Protein AF-A0AAV0QZ50-F1 (afdb_monomer_lite)

Sequence (89 aa):
MLEMREHIGREKWIAIEKAKILRERLRWCYRVEGVNHHQKCRHLVEEYLESPCPLFFQLGTPSSSRGSGTTRRFGGFGFWLRRGELSAG

Structure (mmCIF, N/CA/C/O backbone):
data_AF-A0AAV0QZ50-F1
#
_entry.id   AF-A0AAV0QZ50-F1
#
loop_
_atom_site.group_PDB
_atom_site.id
_atom_site.type_symbol
_atom_site.label_atom_id
_atom_site.label_alt_id
_atom_site.label_comp_id
_atom_site.label_asym_id
_atom_site.label_entity_id
_atom_site.label_seq_id
_atom_site.pdbx_PDB_ins_code
_atom_site.Cartn_x
_atom_site.Cartn_y
_atom_site.Cartn_z
_atom_site.occupancy
_atom_site.B_iso_or_equiv
_atom_site.auth_seq_id
_atom_site.auth_comp_id
_atom_site.auth_asym_id
_atom_site.auth_atom_id
_atom_site.pdbx_PDB_model_num
ATOM 1 N N . MET A 1 1 ? 24.207 -7.779 -21.006 1.00 62.53 1 MET A N 1
ATOM 2 C CA . MET A 1 1 ? 23.804 -6.370 -20.737 1.00 62.53 1 MET A CA 1
ATOM 3 C C . MET A 1 1 ? 22.284 -6.167 -20.682 1.00 62.53 1 MET A C 1
ATOM 5 O O . MET A 1 1 ? 21.852 -5.330 -19.899 1.00 62.53 1 MET A O 1
ATOM 9 N N . LEU A 1 2 ? 21.466 -6.903 -21.453 1.00 77.00 2 LEU A N 1
ATOM 10 C CA . LEU A 1 2 ? 19.992 -6.831 -21.374 1.00 77.00 2 LEU A CA 1
ATOM 11 C C . LEU A 1 2 ? 19.417 -7.484 -20.104 1.00 77.00 2 LEU A C 1
ATOM 13 O O . LEU A 1 2 ? 18.585 -6.877 -19.440 1.00 77.00 2 LEU A O 1
ATOM 17 N N . GLU A 1 3 ? 19.945 -8.639 -19.700 1.00 81.25 3 GLU A N 1
ATOM 18 C CA . GLU A 1 3 ? 19.470 -9.394 -18.527 1.00 81.25 3 GLU A CA 1
ATOM 19 C C . GLU A 1 3 ? 19.472 -8.555 -17.239 1.00 81.25 3 GLU A C 1
ATOM 21 O O . GLU A 1 3 ? 18.481 -8.505 -16.516 1.00 81.25 3 GLU A O 1
ATOM 26 N N . MET A 1 4 ? 20.546 -7.797 -16.981 1.00 80.81 4 MET A N 1
ATOM 27 C CA . MET A 1 4 ? 20.636 -6.916 -15.809 1.00 80.81 4 MET A CA 1
ATOM 28 C C . MET A 1 4 ? 19.516 -5.861 -15.789 1.00 80.81 4 MET A C 1
ATOM 30 O O . MET A 1 4 ? 18.969 -5.556 -14.732 1.00 80.81 4 MET A O 1
ATOM 34 N N . ARG A 1 5 ? 19.132 -5.321 -16.954 1.00 80.88 5 ARG A N 1
ATOM 35 C CA . ARG A 1 5 ? 18.040 -4.338 -17.051 1.00 80.88 5 ARG A CA 1
ATOM 36 C C . ARG A 1 5 ? 16.686 -4.970 -16.744 1.00 80.88 5 ARG A C 1
ATOM 38 O O . ARG A 1 5 ? 15.866 -4.336 -16.084 1.00 80.88 5 ARG A O 1
ATOM 45 N N . GLU A 1 6 ? 16.468 -6.207 -17.175 1.00 85.62 6 GLU A N 1
ATOM 46 C CA . GLU A 1 6 ? 15.247 -6.961 -16.874 1.00 85.62 6 GLU A CA 1
ATOM 47 C C . GLU A 1 6 ? 15.147 -7.310 -15.388 1.00 85.62 6 GLU A C 1
ATOM 49 O O . GLU A 1 6 ? 14.079 -7.161 -14.794 1.00 85.62 6 GLU A O 1
ATOM 54 N N . HIS A 1 7 ? 16.258 -7.705 -14.761 1.00 87.69 7 HIS A N 1
ATOM 55 C CA . HIS A 1 7 ? 16.317 -7.938 -13.317 1.00 87.69 7 HIS A CA 1
ATOM 56 C C . HIS A 1 7 ? 15.970 -6.677 -12.523 1.00 87.69 7 HIS A C 1
ATOM 58 O O . HIS A 1 7 ? 15.065 -6.712 -11.691 1.00 87.69 7 HIS A O 1
ATOM 64 N N . ILE A 1 8 ? 16.589 -5.545 -12.860 1.00 87.69 8 ILE A N 1
ATOM 65 C CA . ILE A 1 8 ? 16.292 -4.253 -12.227 1.00 87.69 8 ILE A CA 1
ATOM 66 C C . ILE A 1 8 ? 14.824 -3.856 -12.448 1.00 87.69 8 ILE A C 1
ATOM 68 O O . ILE A 1 8 ? 14.173 -3.327 -11.546 1.00 87.69 8 ILE A O 1
ATOM 72 N N . GLY A 1 9 ? 14.281 -4.107 -13.642 1.00 86.50 9 GLY A N 1
ATOM 73 C CA . GLY A 1 9 ? 12.868 -3.8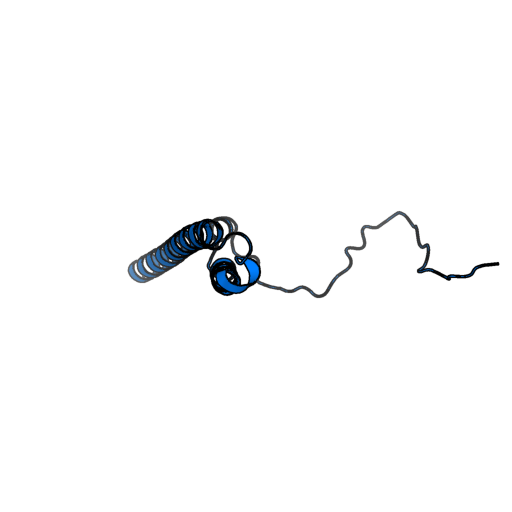85 -13.941 1.00 86.50 9 GLY A CA 1
ATOM 74 C C . GLY A 1 9 ? 11.960 -4.691 -13.015 1.00 86.50 9 GLY A C 1
ATOM 75 O O . GLY A 1 9 ? 11.072 -4.122 -12.382 1.00 86.50 9 GLY A O 1
ATOM 76 N N . ARG A 1 10 ? 12.215 -5.997 -12.881 1.00 90.56 10 ARG A N 1
ATOM 77 C 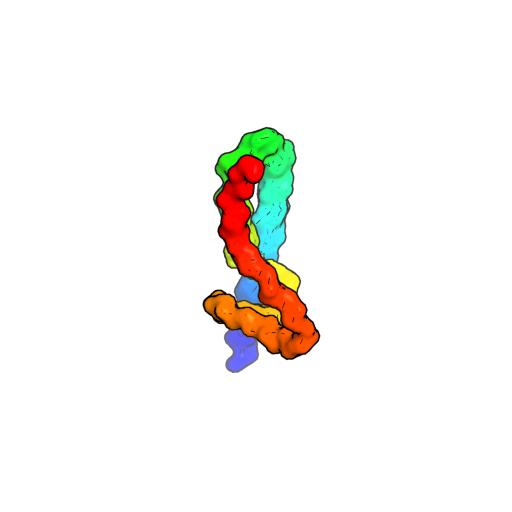CA . ARG A 1 10 ? 11.451 -6.894 -12.000 1.00 90.56 10 ARG A CA 1
ATOM 78 C C . ARG A 1 10 ? 11.487 -6.442 -10.543 1.00 90.56 10 ARG A C 1
ATOM 80 O O . ARG A 1 10 ? 10.437 -6.374 -9.916 1.00 90.56 10 ARG A O 1
ATOM 87 N N . GLU A 1 11 ? 12.648 -6.072 -10.015 1.00 89.56 11 GLU A N 1
ATOM 88 C CA . GLU A 1 11 ? 12.781 -5.600 -8.627 1.00 89.56 11 GLU A CA 1
ATOM 89 C C . GLU A 1 11 ? 11.984 -4.320 -8.360 1.00 89.56 11 GLU A C 1
ATOM 91 O O . GLU A 1 11 ? 11.310 -4.202 -7.334 1.00 89.56 11 GLU A O 1
ATOM 96 N N . LYS A 1 12 ? 11.987 -3.386 -9.316 1.00 85.81 12 LYS A N 1
ATOM 97 C CA . LYS A 1 12 ? 11.182 -2.160 -9.243 1.00 85.81 12 LYS A CA 1
ATOM 98 C C . LYS A 1 12 ? 9.686 -2.469 -9.224 1.00 85.81 12 LYS A C 1
ATOM 100 O O . LYS A 1 12 ? 8.959 -1.906 -8.409 1.00 85.81 12 LYS A O 1
ATOM 105 N N . TRP A 1 13 ? 9.234 -3.397 -10.066 1.00 88.94 13 TRP A N 1
ATOM 106 C CA . TRP A 1 13 ? 7.844 -3.860 -10.058 1.00 88.94 13 TRP A CA 1
ATOM 107 C C . TRP A 1 13 ? 7.472 -4.562 -8.750 1.00 88.94 13 TRP A C 1
ATOM 109 O O . TRP A 1 13 ? 6.411 -4.282 -8.196 1.00 88.94 13 TRP A O 1
ATOM 119 N N . ILE A 1 14 ? 8.361 -5.398 -8.204 1.00 92.00 14 ILE A N 1
ATOM 120 C CA . ILE A 1 14 ? 8.168 -6.045 -6.898 1.00 92.00 14 ILE A CA 1
ATOM 121 C C . ILE A 1 14 ? 8.007 -4.992 -5.795 1.00 92.00 14 ILE A C 1
ATOM 123 O O . ILE A 1 14 ? 7.134 -5.127 -4.940 1.00 92.00 14 ILE A O 1
ATOM 127 N N . ALA A 1 15 ? 8.811 -3.928 -5.808 1.00 89.75 15 ALA A N 1
ATOM 128 C CA . ALA A 1 15 ? 8.716 -2.863 -4.815 1.00 89.75 15 ALA A CA 1
ATOM 129 C C . ALA A 1 15 ? 7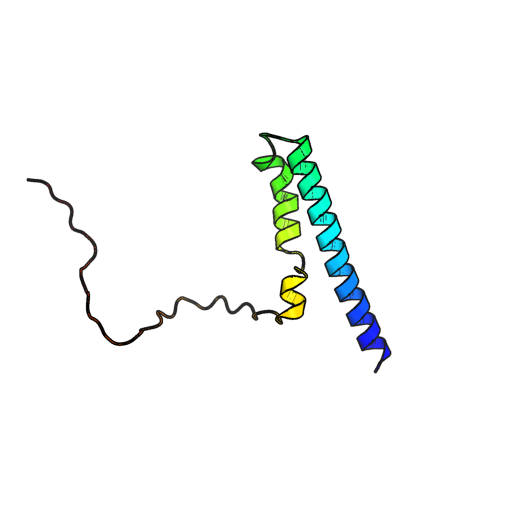.386 -2.088 -4.904 1.00 89.75 15 ALA A C 1
ATOM 131 O O . ALA A 1 15 ? 6.781 -1.783 -3.875 1.00 89.75 15 ALA A O 1
ATOM 132 N N . ILE A 1 16 ? 6.886 -1.838 -6.119 1.00 90.00 16 ILE A N 1
ATOM 133 C CA . ILE A 1 16 ? 5.566 -1.225 -6.342 1.00 90.00 16 ILE A CA 1
ATOM 134 C C . ILE A 1 16 ? 4.449 -2.134 -5.817 1.00 90.00 16 ILE A C 1
ATOM 136 O O . ILE A 1 16 ? 3.519 -1.660 -5.161 1.00 90.00 16 ILE A O 1
ATOM 140 N N . GLU A 1 17 ? 4.527 -3.436 -6.087 1.00 92.06 17 GLU A N 1
ATOM 141 C CA . GLU A 1 17 ? 3.500 -4.381 -5.646 1.00 92.06 17 GLU A CA 1
ATOM 142 C C . GLU A 1 17 ? 3.482 -4.519 -4.118 1.00 92.06 17 GLU A C 1
ATOM 144 O O . GLU A 1 17 ? 2.413 -4.507 -3.507 1.00 92.06 17 GLU A O 1
ATOM 149 N N . LYS A 1 18 ? 4.656 -4.513 -3.474 1.00 91.88 18 LYS A N 1
ATOM 150 C CA . LYS A 1 18 ? 4.771 -4.436 -2.008 1.00 91.88 18 LYS A CA 1
ATOM 151 C C . LYS A 1 18 ? 4.074 -3.194 -1.442 1.00 91.88 18 LYS A C 1
ATOM 153 O O . LYS A 1 18 ? 3.317 -3.309 -0.480 1.00 91.88 18 LYS A O 1
ATOM 158 N N . ALA A 1 19 ? 4.253 -2.027 -2.063 1.00 92.31 19 ALA A N 1
ATOM 159 C CA . ALA A 1 19 ? 3.582 -0.796 -1.639 1.00 92.31 19 ALA A CA 1
ATOM 160 C C . ALA A 1 19 ? 2.045 -0.886 -1.757 1.00 92.31 19 ALA A C 1
ATOM 162 O O . ALA A 1 19 ? 1.319 -0.353 -0.912 1.00 92.31 19 ALA A O 1
ATOM 163 N N . LYS A 1 20 ? 1.519 -1.587 -2.774 1.00 91.38 20 LYS A N 1
ATOM 164 C CA . LYS A 1 20 ? 0.071 -1.838 -2.907 1.00 91.38 20 LYS A CA 1
ATOM 165 C C . LYS A 1 20 ? -0.460 -2.725 -1.781 1.00 91.38 20 LYS A C 1
ATOM 167 O O . LYS A 1 20 ? -1.492 -2.392 -1.200 1.00 91.38 20 LYS A O 1
ATOM 172 N N . ILE A 1 21 ? 0.263 -3.793 -1.438 1.00 94.81 21 ILE A N 1
ATOM 173 C CA . ILE A 1 21 ? -0.094 -4.689 -0.327 1.00 94.81 21 ILE A CA 1
ATOM 174 C C . ILE A 1 21 ? -0.138 -3.909 0.993 1.00 94.81 21 ILE A C 1
ATOM 176 O O . ILE A 1 21 ? -1.110 -4.009 1.743 1.00 94.81 21 ILE A O 1
ATOM 180 N N . LEU A 1 22 ? 0.876 -3.077 1.260 1.00 94.38 22 LEU A N 1
ATOM 181 C CA . LEU A 1 22 ? 0.911 -2.230 2.455 1.00 94.38 22 LEU A CA 1
ATOM 182 C C . LEU A 1 22 ? -0.294 -1.291 2.516 1.00 94.38 22 LEU A C 1
ATOM 184 O O . LEU A 1 22 ? -0.937 -1.200 3.559 1.00 94.38 22 LEU A O 1
ATOM 188 N N . ARG A 1 23 ? -0.668 -0.657 1.399 1.00 93.12 23 ARG A N 1
ATOM 189 C CA . ARG A 1 23 ? -1.853 0.214 1.323 1.00 93.12 23 ARG A CA 1
ATOM 190 C C . ARG A 1 23 ? -3.142 -0.520 1.694 1.00 93.12 23 ARG A C 1
ATOM 192 O O . ARG A 1 23 ? -3.993 0.043 2.386 1.00 93.12 23 ARG A O 1
ATOM 199 N N . GLU A 1 24 ? -3.309 -1.751 1.226 1.00 94.62 24 GLU A N 1
ATOM 200 C CA . GLU A 1 24 ? -4.490 -2.558 1.526 1.00 94.62 24 GLU A CA 1
ATOM 201 C C . GLU A 1 24 ? -4.528 -2.980 2.998 1.00 94.62 24 GLU A C 1
ATOM 203 O O . GLU A 1 24 ? -5.552 -2.805 3.667 1.00 94.62 24 GLU A O 1
ATOM 208 N N . ARG A 1 25 ? -3.388 -3.416 3.543 1.00 94.75 25 ARG A N 1
ATOM 209 C CA . ARG A 1 25 ? -3.244 -3.740 4.968 1.00 94.75 25 ARG A CA 1
ATOM 210 C C . ARG A 1 25 ? -3.517 -2.534 5.861 1.00 94.75 25 ARG A C 1
ATOM 212 O O . ARG A 1 25 ? -4.168 -2.661 6.895 1.00 94.75 25 ARG A O 1
ATOM 219 N N . LEU A 1 26 ? -3.070 -1.356 5.440 1.00 94.56 26 LEU A N 1
ATOM 220 C CA . LEU A 1 26 ? -3.321 -0.096 6.124 1.00 94.56 26 LEU A CA 1
ATOM 221 C C . LEU A 1 26 ? -4.817 0.218 6.137 1.00 94.56 26 LEU A C 1
ATOM 223 O O . LEU A 1 26 ? -5.389 0.418 7.204 1.00 94.56 26 LEU A O 1
ATOM 227 N N . ARG A 1 27 ? -5.487 0.157 4.979 1.00 94.19 27 ARG A N 1
ATOM 228 C CA . ARG A 1 27 ? -6.947 0.334 4.879 1.00 94.19 27 ARG A CA 1
ATOM 229 C C . ARG A 1 27 ? -7.701 -0.629 5.797 1.00 94.19 27 ARG A C 1
ATOM 231 O O . ARG A 1 27 ? -8.677 -0.225 6.428 1.00 94.19 27 ARG A O 1
ATOM 238 N N . TRP A 1 28 ? -7.258 -1.880 5.877 1.00 95.62 28 TRP A N 1
ATOM 239 C CA . TRP A 1 28 ? -7.835 -2.865 6.786 1.00 95.62 28 TRP A CA 1
ATOM 240 C C . TRP A 1 28 ? -7.596 -2.500 8.257 1.00 95.62 28 TRP A C 1
ATOM 242 O O . TRP A 1 28 ? -8.546 -2.495 9.032 1.00 95.62 28 TRP A O 1
ATOM 252 N N . CYS A 1 29 ? -6.377 -2.095 8.627 1.00 95.25 29 CYS A N 1
ATOM 253 C CA . CYS A 1 29 ? -6.044 -1.666 9.988 1.00 95.25 29 CYS A CA 1
ATOM 254 C C . CYS A 1 29 ? -6.929 -0.499 10.451 1.00 95.25 29 CYS A C 1
ATOM 256 O O . CYS A 1 29 ? -7.513 -0.557 11.530 1.00 95.25 29 CYS A O 1
ATOM 258 N N . TYR A 1 30 ? -7.121 0.513 9.597 1.00 94.75 30 TYR A N 1
ATOM 259 C CA . TYR A 1 30 ? -8.030 1.630 9.880 1.00 94.75 30 TYR A CA 1
ATOM 260 C C . TYR A 1 30 ? -9.485 1.176 10.062 1.00 94.75 30 TYR A C 1
ATOM 262 O O . TYR A 1 30 ? -10.196 1.721 10.902 1.00 94.75 30 TYR A O 1
ATOM 270 N N . ARG A 1 31 ? -9.934 0.169 9.299 1.00 93.62 31 ARG A N 1
ATOM 271 C CA . ARG A 1 31 ? -11.293 -0.379 9.412 1.00 93.62 31 ARG A CA 1
ATOM 272 C C . ARG A 1 31 ? -11.501 -1.169 10.707 1.00 93.62 31 ARG A C 1
ATOM 274 O O . ARG A 1 31 ? -12.587 -1.102 11.267 1.00 93.62 31 ARG A O 1
ATOM 281 N N . VAL A 1 32 ? -10.498 -1.923 11.151 1.00 95.25 32 VAL A N 1
ATOM 282 C CA . VAL A 1 32 ? -10.601 -2.807 12.323 1.00 95.25 32 VAL A CA 1
ATOM 283 C C . VAL A 1 32 ? -10.399 -2.053 13.633 1.00 95.25 32 VAL A C 1
ATOM 285 O O . VAL A 1 32 ? -11.157 -2.257 14.574 1.00 95.25 32 VAL A O 1
ATOM 288 N N . GLU A 1 33 ? -9.393 -1.182 13.705 1.00 92.50 33 GLU A N 1
ATOM 289 C CA . GLU A 1 33 ? -8.999 -0.539 14.966 1.00 92.50 33 GLU A CA 1
ATOM 290 C C . GLU A 1 33 ? -9.856 0.680 15.330 1.00 92.50 33 GLU A C 1
ATOM 292 O O . GLU A 1 33 ? -9.873 1.094 16.493 1.00 92.50 33 GLU A O 1
ATOM 297 N N . GLY A 1 34 ? -10.566 1.269 14.360 1.00 88.38 34 GLY A N 1
ATOM 298 C CA . GLY A 1 34 ? -11.412 2.439 14.588 1.00 88.38 34 GLY A CA 1
ATOM 299 C C . GLY A 1 34 ? -10.626 3.555 15.276 1.00 88.38 34 GLY A C 1
ATOM 300 O O . GLY A 1 34 ? -9.608 4.002 14.764 1.00 88.38 34 GLY A O 1
ATOM 301 N N . VAL A 1 35 ? -11.042 3.966 16.474 1.00 89.44 35 VAL A N 1
ATOM 302 C CA . VAL A 1 35 ? -10.416 5.070 17.228 1.00 89.44 35 VAL A CA 1
ATOM 303 C C . VAL A 1 35 ? -8.945 4.793 17.601 1.00 89.44 35 VAL A C 1
ATOM 305 O O . VAL A 1 35 ? -8.160 5.728 17.743 1.00 89.44 35 VAL A O 1
ATOM 308 N N . ASN A 1 36 ? -8.520 3.527 17.707 1.00 91.81 36 ASN A N 1
ATOM 309 C CA . ASN A 1 36 ? -7.151 3.179 18.118 1.00 91.81 36 ASN A CA 1
ATOM 310 C C . ASN A 1 36 ? -6.134 3.122 16.957 1.00 91.81 36 ASN A C 1
ATOM 312 O O . ASN A 1 36 ? -4.979 2.713 17.134 1.00 91.81 36 ASN A O 1
ATOM 316 N N . HIS A 1 37 ? -6.527 3.545 15.751 1.00 89.12 37 HIS A N 1
ATOM 317 C CA . HIS A 1 37 ? -5.653 3.492 14.577 1.00 89.12 37 HIS A CA 1
ATOM 318 C C . HIS A 1 37 ? -4.366 4.324 14.748 1.00 89.12 37 HIS A C 1
ATOM 320 O O . HIS A 1 37 ? -3.345 4.017 14.134 1.00 89.12 37 HIS A O 1
ATOM 326 N N . HIS A 1 38 ? -4.382 5.359 15.595 1.00 87.06 38 HIS A N 1
ATOM 327 C CA . HIS A 1 38 ? -3.244 6.256 15.812 1.00 87.06 38 HIS A CA 1
ATOM 328 C C . HIS A 1 38 ? -2.023 5.563 16.423 1.00 87.06 38 HIS A C 1
ATOM 330 O O . HIS A 1 38 ? -0.894 5.903 16.079 1.00 87.06 38 HIS A O 1
ATOM 336 N N . GLN A 1 39 ? -2.236 4.603 17.323 1.00 90.31 39 GLN A N 1
ATOM 337 C CA . GLN A 1 39 ? -1.143 3.888 17.983 1.00 90.31 39 GLN A CA 1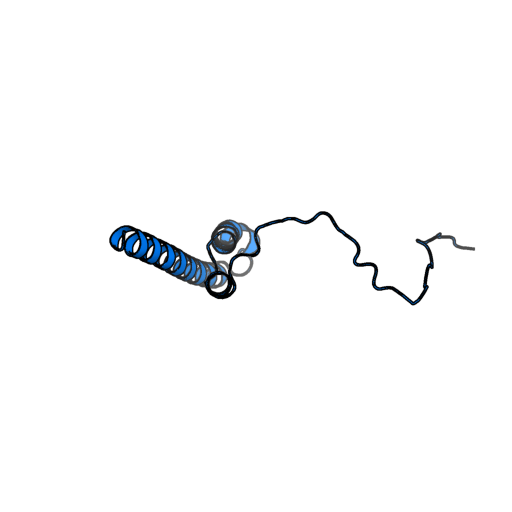
ATOM 338 C C . GLN A 1 39 ? -0.793 2.617 17.218 1.00 90.31 39 GLN A C 1
ATOM 340 O O . GLN A 1 39 ? 0.374 2.351 16.935 1.00 90.31 39 GLN A O 1
ATOM 345 N N . LYS A 1 40 ? -1.816 1.851 16.830 1.00 90.00 40 LYS A N 1
ATOM 346 C CA . LYS A 1 40 ? -1.611 0.534 16.234 1.00 90.00 40 LYS A CA 1
ATOM 347 C C . LYS A 1 40 ? -1.278 0.572 14.750 1.00 90.00 40 LYS A C 1
ATOM 349 O O . LYS A 1 40 ? -0.447 -0.217 14.331 1.00 90.00 40 LYS A O 1
ATOM 354 N N . CYS A 1 41 ? -1.838 1.481 13.949 1.00 94.31 41 CYS A N 1
ATOM 355 C CA . CYS A 1 41 ? -1.565 1.512 12.504 1.00 94.31 41 CYS A CA 1
ATOM 356 C C . CYS A 1 41 ? -0.345 2.372 12.126 1.00 94.31 41 CYS A C 1
ATOM 358 O O . CYS A 1 41 ? 0.023 2.413 10.954 1.00 94.31 41 CYS A O 1
ATOM 360 N N . ARG A 1 42 ? 0.304 3.047 13.087 1.00 92.50 42 ARG A N 1
ATOM 361 C CA . ARG A 1 42 ? 1.421 3.974 12.835 1.00 92.50 42 ARG A CA 1
ATOM 362 C C . ARG A 1 42 ? 2.604 3.324 12.115 1.00 92.50 42 ARG A C 1
ATOM 364 O O . ARG A 1 42 ? 3.083 3.878 11.135 1.00 92.50 42 ARG A O 1
ATOM 371 N N . HIS A 1 43 ? 3.026 2.144 12.561 1.00 92.44 43 HIS A N 1
ATOM 372 C CA . HIS A 1 43 ? 4.154 1.431 11.953 1.00 92.44 43 HIS A CA 1
ATOM 373 C C . HIS A 1 43 ? 3.886 1.071 10.481 1.00 92.44 43 HIS A C 1
ATOM 375 O O . HIS A 1 43 ? 4.766 1.212 9.642 1.00 92.44 43 HIS A O 1
ATOM 381 N N . LEU A 1 44 ? 2.643 0.702 10.143 1.00 93.44 44 LEU A N 1
ATOM 382 C CA . LEU A 1 44 ? 2.243 0.430 8.758 1.00 93.44 44 LEU A CA 1
ATOM 383 C C . LEU A 1 44 ? 2.268 1.700 7.897 1.00 93.44 44 LEU A C 1
ATOM 385 O O . LEU A 1 44 ? 2.571 1.629 6.709 1.00 93.44 44 LEU A O 1
ATOM 389 N N . VAL A 1 45 ? 1.924 2.857 8.476 1.00 92.62 45 VAL A N 1
ATOM 390 C CA . VAL A 1 45 ? 1.992 4.155 7.783 1.00 92.62 45 VAL A CA 1
ATOM 391 C C . VAL A 1 45 ? 3.439 4.523 7.494 1.00 92.62 45 VAL A C 1
ATOM 393 O O . VAL A 1 45 ? 3.735 4.915 6.370 1.00 92.62 45 VAL A O 1
ATOM 396 N N . GLU A 1 46 ? 4.329 4.381 8.474 1.00 92.38 46 GLU A N 1
ATOM 397 C CA . GLU A 1 46 ? 5.758 4.664 8.306 1.00 92.38 46 GLU A CA 1
ATOM 398 C C . GLU A 1 46 ? 6.364 3.777 7.203 1.00 92.38 46 GLU A C 1
ATOM 400 O O . GLU A 1 46 ? 6.967 4.304 6.268 1.00 92.38 46 GLU A O 1
ATOM 405 N N . GLU A 1 47 ? 6.083 2.470 7.217 1.00 91.12 47 GLU A N 1
ATOM 406 C CA . GLU A 1 47 ? 6.542 1.530 6.181 1.00 91.12 47 GLU A CA 1
ATOM 407 C C . GLU A 1 47 ? 5.972 1.863 4.789 1.00 91.12 47 GLU A C 1
ATOM 409 O O . GLU A 1 47 ? 6.676 1.829 3.778 1.00 91.12 47 GLU A O 1
ATOM 414 N N . TYR A 1 48 ? 4.693 2.243 4.711 1.00 91.00 48 TYR A N 1
ATOM 415 C CA . TYR A 1 48 ? 4.071 2.645 3.450 1.00 91.00 48 TYR A CA 1
ATOM 416 C C . TYR A 1 48 ? 4.661 3.950 2.890 1.00 91.00 48 TYR A C 1
ATOM 418 O O . TYR A 1 48 ? 4.818 4.072 1.673 1.00 91.00 48 TYR A O 1
ATOM 426 N N . LEU A 1 49 ? 5.006 4.915 3.747 1.00 88.69 49 LEU A N 1
ATOM 427 C CA . LEU A 1 49 ? 5.628 6.179 3.337 1.00 88.69 49 LEU A CA 1
ATOM 428 C C . LEU A 1 49 ? 7.080 6.002 2.878 1.00 88.69 49 LEU A C 1
ATOM 430 O O . LEU A 1 49 ? 7.531 6.748 2.009 1.00 88.69 49 LEU A O 1
ATOM 434 N N . GLU A 1 50 ? 7.797 5.030 3.440 1.00 89.00 50 GLU A N 1
ATOM 435 C CA . GLU A 1 50 ? 9.149 4.664 3.009 1.00 89.00 50 GLU A CA 1
ATOM 436 C C . GLU A 1 50 ? 9.142 3.849 1.704 1.00 89.00 50 GLU A C 1
ATOM 438 O O . GLU A 1 50 ? 10.093 3.894 0.920 1.00 89.00 50 GLU A O 1
ATOM 443 N N . SER A 1 51 ? 8.046 3.136 1.427 1.00 86.88 51 SER A N 1
ATOM 444 C CA . SER A 1 51 ? 7.907 2.350 0.205 1.00 86.88 51 SER A CA 1
ATOM 445 C C . SER A 1 51 ? 7.855 3.228 -1.061 1.00 86.88 51 SER A C 1
ATOM 447 O O . SER A 1 51 ? 7.278 4.323 -1.060 1.00 86.88 51 SER A O 1
ATOM 449 N N . PRO A 1 52 ? 8.425 2.764 -2.190 1.00 81.19 52 PRO A N 1
ATOM 450 C CA . PRO A 1 52 ? 8.422 3.533 -3.425 1.00 81.19 52 PRO A CA 1
ATOM 451 C C . PRO A 1 52 ? 6.996 3.696 -3.956 1.00 81.19 52 PRO A C 1
ATOM 453 O O . PRO A 1 52 ? 6.352 2.751 -4.416 1.00 81.19 52 PRO A O 1
ATOM 456 N N . CYS A 1 53 ? 6.502 4.934 -3.921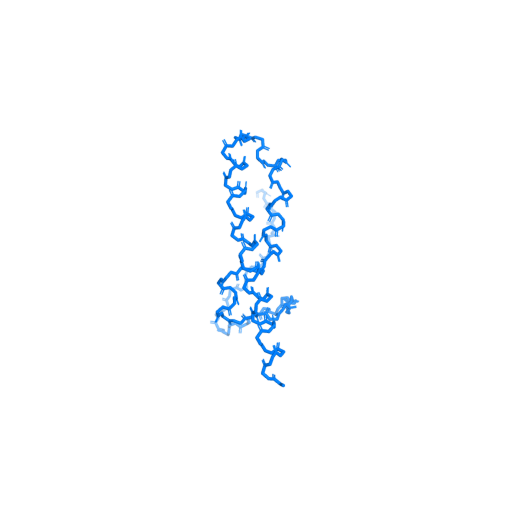 1.00 73.19 53 CYS A N 1
ATOM 457 C CA . CYS A 1 53 ? 5.203 5.267 -4.483 1.00 73.19 53 CYS A CA 1
ATOM 458 C C . CYS A 1 53 ? 5.227 5.147 -6.019 1.00 73.19 53 CYS A C 1
ATOM 460 O O . CYS A 1 53 ? 6.120 5.700 -6.665 1.00 73.19 53 CYS A O 1
ATOM 462 N N . PRO A 1 54 ? 4.206 4.531 -6.646 1.00 61.16 54 PRO A N 1
ATOM 463 C CA . PRO A 1 54 ? 4.152 4.383 -8.103 1.00 61.16 54 PRO A CA 1
ATOM 464 C C . PRO A 1 54 ? 4.116 5.727 -8.853 1.00 61.16 54 PRO A C 1
ATOM 466 O O . PRO A 1 54 ? 4.675 5.828 -9.941 1.00 61.16 54 PRO A O 1
ATOM 469 N N . LEU A 1 55 ? 3.553 6.784 -8.250 1.00 60.44 55 LEU A N 1
ATOM 470 C CA . LEU A 1 55 ? 3.579 8.149 -8.808 1.00 60.44 55 LEU A CA 1
ATOM 471 C C . LEU A 1 55 ? 5.000 8.732 -8.891 1.00 60.44 55 LEU A C 1
ATOM 473 O O . LEU A 1 55 ? 5.303 9.524 -9.779 1.00 60.44 55 LEU A O 1
ATOM 477 N N . PHE A 1 56 ? 5.887 8.319 -7.986 1.00 57.94 56 PHE A N 1
ATOM 478 C CA . PHE A 1 56 ? 7.279 8.767 -7.944 1.00 57.94 56 PHE A CA 1
ATOM 479 C C . PHE A 1 56 ? 8.135 8.084 -9.020 1.00 57.94 56 PHE A C 1
ATOM 481 O O . PHE A 1 56 ? 9.138 8.634 -9.467 1.00 57.94 56 PHE A O 1
ATOM 488 N N . PHE A 1 57 ? 7.718 6.898 -9.477 1.00 60.59 57 PHE A N 1
ATOM 489 C CA . PHE A 1 57 ? 8.410 6.159 -10.529 1.00 60.59 57 PHE A CA 1
ATOM 490 C C . PHE A 1 57 ? 8.250 6.807 -11.915 1.0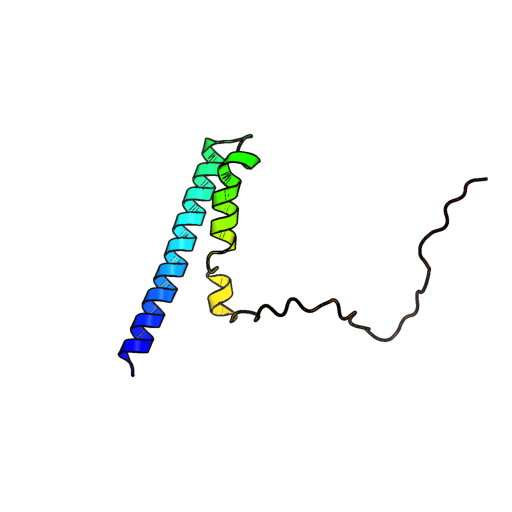0 60.59 57 PHE A C 1
ATOM 492 O O . PHE A 1 57 ? 9.161 6.726 -12.733 1.00 60.59 57 PHE A O 1
ATOM 499 N N . GLN A 1 58 ? 7.123 7.483 -12.174 1.00 50.97 58 GLN A N 1
ATOM 500 C CA . GLN A 1 58 ? 6.852 8.147 -13.458 1.00 50.97 58 GLN A CA 1
ATOM 501 C C . GLN A 1 58 ? 7.503 9.529 -13.586 1.00 50.97 58 GLN A C 1
ATOM 503 O O . GLN A 1 58 ? 7.829 9.941 -14.695 1.00 50.97 58 GLN A O 1
ATOM 508 N N . LEU A 1 59 ? 7.703 10.239 -12.473 1.00 55.44 59 LEU A N 1
ATOM 509 C CA . LEU A 1 59 ? 8.229 11.610 -12.484 1.00 55.44 59 LEU A CA 1
ATOM 510 C C . LEU A 1 59 ? 9.756 11.684 -12.337 1.00 55.44 59 LEU A C 1
ATOM 512 O O . LEU A 1 59 ? 10.328 12.764 -12.466 1.00 55.44 59 LEU A O 1
ATOM 516 N N . GLY A 1 60 ? 10.419 10.547 -12.100 1.00 52.59 60 GLY A N 1
ATOM 517 C CA . GLY A 1 60 ? 11.802 10.529 -11.641 1.00 52.59 60 GLY A CA 1
ATOM 518 C C . GLY A 1 60 ? 11.874 11.013 -10.193 1.00 52.59 60 GLY A C 1
ATOM 519 O O . GLY A 1 60 ? 11.193 11.951 -9.783 1.00 52.59 60 GLY A O 1
ATOM 520 N N . THR A 1 61 ? 12.686 10.353 -9.375 1.00 56.12 61 THR A N 1
ATOM 521 C CA . THR A 1 61 ? 12.927 10.807 -8.004 1.00 56.12 61 THR A CA 1
ATOM 522 C C . THR A 1 61 ? 13.433 12.256 -8.039 1.00 56.12 61 THR A C 1
ATOM 524 O O . THR A 1 61 ? 14.481 12.487 -8.650 1.00 56.12 61 THR A O 1
ATOM 527 N N . PRO A 1 62 ? 12.807 13.233 -7.354 1.00 46.97 62 PRO A N 1
ATOM 528 C CA . PRO A 1 62 ? 13.567 14.342 -6.820 1.00 46.97 62 PRO A CA 1
ATOM 529 C C . PRO A 1 62 ? 14.621 13.685 -5.935 1.00 46.97 62 PRO A C 1
ATOM 531 O O . PRO A 1 62 ? 14.299 13.063 -4.919 1.00 46.97 62 PRO A O 1
ATOM 534 N N . SER A 1 63 ? 15.880 13.751 -6.362 1.00 48.41 63 SER A N 1
ATOM 535 C CA . SER A 1 63 ? 16.995 13.555 -5.453 1.00 48.41 63 SER A CA 1
ATOM 536 C C . SER A 1 63 ? 16.672 14.355 -4.202 1.00 48.41 63 SER A C 1
ATOM 538 O O . SER A 1 63 ? 16.342 15.539 -4.298 1.00 48.41 63 SER A O 1
ATOM 540 N N . SER A 1 64 ? 16.717 13.701 -3.054 1.00 47.50 64 SER A N 1
ATOM 541 C CA . SER A 1 64 ? 16.562 14.298 -1.741 1.00 47.50 64 SER A CA 1
ATOM 542 C C . SER A 1 64 ? 17.695 15.292 -1.465 1.00 47.50 64 SER A C 1
ATOM 544 O O . SER A 1 64 ? 18.503 15.088 -0.565 1.00 47.50 64 SER A O 1
ATOM 546 N N . SER A 1 65 ? 17.770 16.396 -2.204 1.00 43.94 65 SER A N 1
ATOM 547 C CA . SER A 1 65 ? 18.298 17.623 -1.648 1.00 43.94 65 SER A CA 1
ATOM 548 C C . SER A 1 65 ? 17.187 18.152 -0.754 1.00 43.94 65 SER A C 1
ATOM 550 O O . SER A 1 65 ? 16.265 18.858 -1.160 1.00 43.94 65 SER A O 1
ATOM 552 N N . ARG A 1 66 ? 17.267 17.763 0.518 1.00 47.28 66 ARG A N 1
ATOM 553 C CA . ARG A 1 66 ? 16.728 18.557 1.616 1.00 47.28 66 ARG A CA 1
ATOM 554 C C . ARG A 1 66 ? 17.475 19.897 1.552 1.00 47.28 66 ARG A C 1
ATOM 556 O O . ARG A 1 66 ? 18.478 20.099 2.223 1.00 47.28 66 ARG A O 1
ATOM 563 N N . GLY A 1 67 ? 17.071 20.750 0.614 1.00 38.84 67 GLY A N 1
ATOM 564 C CA . GLY A 1 67 ? 17.625 22.073 0.413 1.00 38.84 67 GLY A CA 1
ATOM 565 C C . GLY A 1 67 ? 17.234 22.905 1.616 1.00 38.84 67 GLY A C 1
ATOM 566 O O . GLY A 1 67 ? 16.064 23.240 1.791 1.00 38.84 67 GLY A O 1
ATOM 567 N N . SER A 1 68 ? 18.219 23.197 2.459 1.00 46.00 68 SER A N 1
ATOM 568 C CA . SER A 1 68 ? 18.191 24.312 3.398 1.00 46.00 68 SER A CA 1
ATOM 569 C C . SER A 1 68 ? 17.534 25.518 2.729 1.00 46.00 68 SER A C 1
ATOM 571 O O . SER A 1 68 ? 17.924 25.883 1.617 1.00 46.00 68 SER A O 1
ATOM 573 N N . GLY A 1 69 ? 16.534 26.098 3.394 1.00 47.03 69 GLY A N 1
ATOM 574 C CA . GLY A 1 69 ? 15.719 27.187 2.873 1.00 47.03 69 GLY A CA 1
ATOM 575 C C . GLY A 1 69 ? 16.546 28.257 2.166 1.00 47.03 69 GLY A C 1
ATOM 576 O O . GLY A 1 69 ? 17.206 29.073 2.797 1.00 47.03 69 GLY A O 1
ATOM 577 N N . THR A 1 70 ? 16.478 28.267 0.841 1.00 43.91 70 THR A N 1
ATOM 578 C CA . THR A 1 70 ? 16.802 29.438 0.038 1.00 43.91 70 THR A CA 1
ATOM 579 C C . THR A 1 70 ? 15.474 30.115 -0.225 1.00 43.91 70 THR A C 1
ATOM 581 O O . THR A 1 70 ? 14.660 29.666 -1.032 1.00 43.91 70 THR A O 1
ATOM 584 N N . THR A 1 71 ? 15.219 31.176 0.533 1.00 47.59 71 THR A N 1
ATOM 585 C CA . THR A 1 71 ? 14.196 32.169 0.232 1.00 47.59 71 THR A CA 1
ATOM 586 C C . THR A 1 71 ? 14.310 32.535 -1.247 1.00 47.59 71 THR A C 1
ATOM 588 O O . THR A 1 71 ? 15.247 33.220 -1.659 1.00 47.59 71 THR A O 1
ATOM 591 N N . ARG A 1 72 ? 13.365 32.067 -2.075 1.00 40.28 72 ARG A N 1
ATOM 592 C CA . ARG A 1 72 ? 13.164 32.632 -3.412 1.00 40.28 72 ARG A CA 1
ATOM 593 C C . ARG A 1 72 ? 12.752 34.077 -3.205 1.00 40.28 72 ARG A C 1
ATOM 595 O O . ARG A 1 72 ? 11.596 34.378 -2.925 1.00 40.28 72 ARG A O 1
ATOM 602 N N . ARG A 1 73 ? 13.736 34.961 -3.311 1.00 42.09 73 ARG A N 1
ATOM 603 C CA . ARG A 1 73 ? 13.557 36.395 -3.456 1.00 42.09 73 ARG A CA 1
ATOM 604 C C . ARG A 1 73 ? 12.900 36.609 -4.821 1.00 42.09 73 ARG A C 1
ATOM 606 O O . ARG A 1 73 ? 13.585 36.800 -5.818 1.00 42.09 73 ARG A O 1
ATOM 613 N N . PHE A 1 74 ? 11.574 36.500 -4.880 1.00 38.50 74 PHE A N 1
ATOM 614 C CA . PHE A 1 74 ? 10.831 37.154 -5.947 1.00 38.50 74 PHE A CA 1
ATOM 615 C C . PHE A 1 74 ? 11.041 38.651 -5.737 1.00 38.50 74 PHE A C 1
ATOM 617 O O . PHE A 1 74 ? 10.722 39.201 -4.682 1.00 38.50 74 PHE A O 1
ATOM 624 N N . GLY A 1 75 ? 11.728 39.266 -6.694 1.00 38.34 75 GLY A N 1
ATOM 625 C CA . GLY A 1 75 ? 11.940 40.699 -6.709 1.00 38.34 75 GLY A CA 1
ATOM 626 C C . GLY A 1 75 ? 10.607 41.441 -6.726 1.00 38.34 75 GLY A C 1
ATOM 627 O O . GLY A 1 75 ? 9.655 40.999 -7.359 1.00 38.34 75 GLY A O 1
ATOM 628 N N . GLY A 1 76 ? 10.599 42.584 -6.041 1.00 46.50 76 GLY A N 1
ATOM 629 C CA . GLY A 1 76 ? 9.625 43.650 -6.241 1.00 46.50 76 GLY A CA 1
ATOM 630 C C . GLY A 1 76 ? 8.259 43.399 -5.617 1.00 46.50 76 GLY A C 1
ATOM 631 O O . GLY A 1 76 ? 7.341 42.992 -6.303 1.00 46.50 76 GLY A O 1
ATOM 632 N N . PHE A 1 77 ? 8.125 43.664 -4.321 1.00 33.50 77 PHE A N 1
ATOM 633 C CA . PHE A 1 77 ? 7.261 44.721 -3.777 1.00 33.50 77 PHE A CA 1
ATOM 634 C C . PHE A 1 77 ? 7.436 44.686 -2.256 1.00 33.50 77 PHE A C 1
ATOM 636 O O . PHE A 1 77 ? 7.197 43.677 -1.595 1.00 33.50 77 PHE A O 1
ATOM 643 N N . GLY A 1 78 ? 8.000 45.764 -1.715 1.00 48.62 78 GLY A N 1
ATOM 644 C CA . GLY A 1 78 ? 8.354 45.863 -0.309 1.00 48.62 78 GLY A CA 1
ATOM 645 C C . GLY A 1 78 ? 7.117 45.846 0.580 1.00 48.62 78 GLY A C 1
ATOM 646 O O . GLY A 1 78 ? 6.286 46.741 0.506 1.00 48.62 78 GLY A O 1
ATOM 647 N N . PHE A 1 79 ? 7.053 44.871 1.478 1.00 34.69 79 PHE A N 1
ATOM 648 C CA . PHE A 1 79 ? 6.316 45.014 2.725 1.00 34.69 79 PHE A CA 1
ATOM 649 C C . PHE A 1 79 ? 7.142 44.382 3.843 1.00 34.69 79 PHE A C 1
ATOM 651 O O . PHE A 1 79 ? 6.901 43.276 4.317 1.00 34.69 79 PHE A O 1
ATOM 658 N N . TRP A 1 80 ? 8.212 45.087 4.207 1.00 41.72 80 TRP A N 1
ATOM 659 C CA . TRP A 1 80 ? 8.832 44.909 5.509 1.00 41.72 80 TRP A CA 1
ATOM 660 C C . TRP A 1 80 ? 7.876 45.509 6.537 1.00 41.72 80 TRP A C 1
ATOM 662 O O . TRP A 1 80 ? 7.920 46.712 6.769 1.00 41.72 80 TRP A O 1
ATOM 672 N N . LEU A 1 81 ? 7.045 44.689 7.180 1.00 41.44 81 LEU A N 1
ATOM 673 C CA . LEU A 1 81 ? 6.627 45.014 8.537 1.00 41.44 81 LEU A CA 1
ATOM 674 C C . LEU A 1 81 ? 6.924 43.840 9.463 1.00 41.44 81 LEU A C 1
ATOM 676 O O . LEU A 1 81 ? 6.614 42.678 9.210 1.00 41.44 81 LEU A O 1
ATOM 680 N N . ARG A 1 82 ? 7.703 44.214 10.466 1.00 40.12 82 ARG A N 1
ATOM 681 C CA . ARG A 1 82 ? 8.518 43.418 11.361 1.00 40.12 82 ARG A CA 1
ATOM 682 C C . ARG A 1 82 ? 7.638 42.661 12.359 1.00 40.12 82 ARG A C 1
ATOM 684 O O . ARG A 1 82 ? 6.538 43.080 12.694 1.00 40.12 82 ARG A O 1
ATOM 691 N N . ARG A 1 83 ? 8.188 41.535 12.818 1.00 40.94 83 ARG A N 1
ATOM 692 C CA . ARG A 1 83 ? 7.787 40.761 14.000 1.00 40.94 83 ARG A CA 1
ATOM 693 C C . ARG A 1 83 ? 7.354 41.676 15.157 1.00 40.94 83 ARG A C 1
ATOM 695 O O . ARG A 1 83 ? 7.977 42.709 15.369 1.00 40.94 83 ARG A O 1
ATOM 702 N N . GLY A 1 84 ? 6.315 41.242 15.863 1.00 39.94 84 GLY A N 1
ATOM 703 C CA . GLY A 1 84 ? 5.568 42.017 16.844 1.00 39.94 84 GLY A CA 1
ATOM 704 C C . GLY A 1 84 ? 6.344 42.626 18.009 1.00 39.94 84 GLY A C 1
ATOM 705 O O . GLY A 1 84 ? 7.359 42.101 18.457 1.00 39.94 84 GLY A O 1
ATOM 706 N N . GLU A 1 85 ? 5.732 43.674 18.547 1.00 39.44 85 GLU A N 1
ATOM 707 C CA . GLU A 1 85 ? 5.788 44.036 19.956 1.00 39.44 85 GLU A CA 1
ATOM 708 C C . GLU A 1 85 ? 4.354 43.984 20.495 1.00 39.44 85 GLU A C 1
ATOM 710 O O . GLU A 1 85 ? 3.442 44.626 19.975 1.00 39.44 85 GLU A O 1
ATOM 715 N N . LEU A 1 86 ? 4.161 43.134 21.505 1.00 45.50 86 LEU A N 1
ATOM 716 C CA . LEU A 1 86 ? 3.082 43.262 22.473 1.00 45.50 86 LEU A CA 1
ATOM 717 C C . LEU A 1 86 ? 3.293 44.553 23.273 1.00 45.50 86 LEU A C 1
ATOM 719 O O . LEU A 1 86 ? 4.411 44.787 23.725 1.00 45.50 86 LEU A O 1
ATOM 723 N N . SER A 1 87 ? 2.215 45.296 23.529 1.00 37.84 87 SER A N 1
ATOM 724 C CA . SER A 1 87 ? 1.814 45.913 24.816 1.00 37.84 87 SER A CA 1
ATOM 725 C C . SER A 1 87 ? 0.676 46.891 24.489 1.00 37.84 87 SER A C 1
ATOM 727 O O . SER A 1 87 ? 0.851 47.764 23.651 1.00 37.84 87 SER A O 1
ATOM 729 N N . ALA A 1 88 ? -0.577 46.638 24.870 1.00 41.41 88 ALA A N 1
ATOM 730 C CA . ALA A 1 88 ? -1.117 46.780 26.226 1.00 41.41 88 ALA A CA 1
ATOM 731 C C . ALA A 1 88 ? -0.917 48.205 26.772 1.00 41.41 88 ALA A C 1
ATOM 733 O O . ALA A 1 88 ? 0.213 48.579 27.072 1.00 41.41 88 ALA A O 1
ATOM 734 N N . GLY A 1 89 ? -2.024 48.941 26.937 1.00 36.81 89 GLY A N 1
ATOM 735 C CA . GLY A 1 89 ? -2.081 50.233 27.629 1.00 36.81 89 GLY A CA 1
ATOM 736 C C . GLY A 1 89 ? -2.680 51.336 26.785 1.00 36.81 89 GLY A C 1
ATOM 737 O O . GLY A 1 89 ? -1.882 52.088 26.193 1.00 36.81 89 GLY A O 1
#

Organism: NCBI:txid586396

Foldseek 3Di:
DVVVVVVVVVVLVVLQVVLVVLVVVLVVLCVPCPPNCVPPSVVSVVVSVPGDHPVCVVVPHPPPPPPDDDPPPPDDDDDPDDDDDDDDD

Secondary structure (DSSP, 8-state):
-HHHHHHHHHHHHHHHHHHHHHHHHHHHHHHHHGGGHHHHSHHHHHHHHHS--HHHHHH----------------S------S------

pLDDT: mean 71.65, std 22.48, range [33.5, 95.62]

InterPro domains:
  IPR039993 NADH dehydrogenase [ubiquinone] 1 beta subcomplex subunit 10 [PTHR13094] (1-51)

Radius of gyration: 22.77 Å; chains: 1; bounding box: 35×60×49 Å